Protein AF-F3FY00-F1 (afdb_monomer)

Foldseek 3Di:
DDDVVDDPVVVCCVPPVVPVPDDDDDPPDDPVVVLVVCCVVWVQDFPDDDPPDDTDGSD

pLDDT: mean 92.41, std 7.23, range [60.88, 98.19]

Structure (mmCIF, N/CA/C/O backbone):
data_AF-F3FY00-F1
#
_entry.id   AF-F3FY00-F1
#
loop_
_atom_si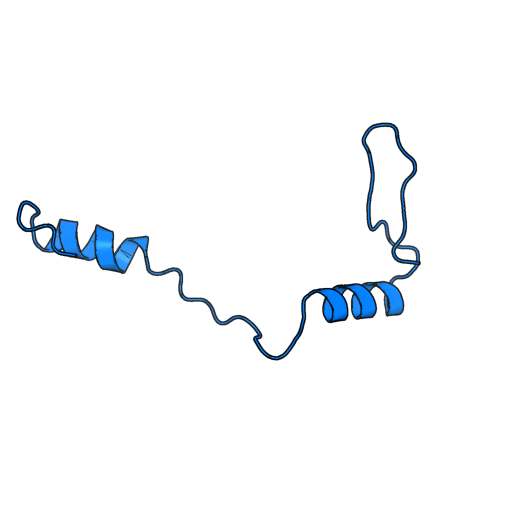te.group_PD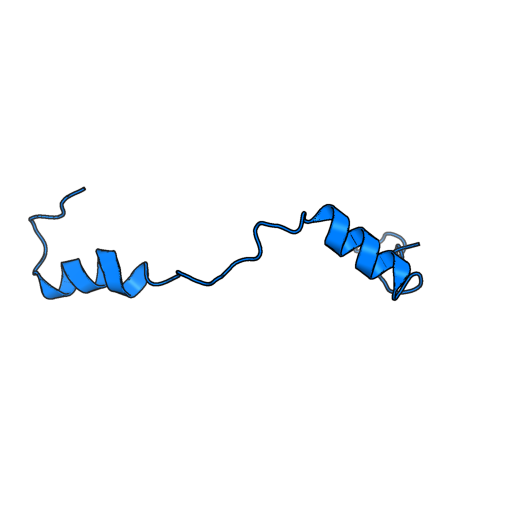B
_atom_site.id
_atom_site.type_symbol
_atom_site.label_atom_id
_atom_site.label_alt_id
_atom_site.label_comp_id
_atom_site.label_asym_id
_atom_site.label_entity_id
_atom_site.label_seq_id
_atom_site.pdbx_PDB_ins_code
_atom_site.Cartn_x
_atom_site.Cartn_y
_atom_site.Cartn_z
_atom_site.occupancy
_atom_site.B_iso_or_equiv
_atom_site.auth_seq_id
_atom_site.auth_comp_id
_atom_site.auth_asym_id
_atom_site.auth_atom_id
_atom_site.pdbx_PDB_model_num
ATOM 1 N N . ASN A 1 1 ? -9.726 -7.005 28.420 1.00 60.88 1 ASN A N 1
ATOM 2 C CA . ASN A 1 1 ? -9.434 -5.559 28.433 1.00 60.88 1 ASN A CA 1
ATOM 3 C C . ASN A 1 1 ? -10.691 -4.839 28.913 1.00 60.88 1 ASN A C 1
ATOM 5 O O . ASN A 1 1 ? -11.601 -4.686 28.112 1.00 60.88 1 ASN A O 1
ATOM 9 N N . SER A 1 2 ? -10.829 -4.528 30.209 1.00 63.03 2 SER A N 1
ATOM 10 C CA . SER A 1 2 ? -12.013 -3.812 30.726 1.00 63.03 2 SER A CA 1
ATOM 11 C C . SER A 1 2 ? -11.602 -2.510 31.402 1.00 63.03 2 SER A C 1
ATOM 13 O O . SER A 1 2 ? -10.655 -2.511 32.186 1.00 63.03 2 SER A O 1
ATOM 15 N N . LEU A 1 3 ? -12.350 -1.439 31.125 1.00 76.06 3 LEU A N 1
ATOM 16 C CA . LEU A 1 3 ? -12.208 -0.108 31.723 1.00 76.06 3 LEU A CA 1
ATOM 17 C C . LEU A 1 3 ? -13.405 0.156 32.658 1.00 76.06 3 LEU A C 1
ATOM 19 O O . LEU A 1 3 ? -14.322 0.876 32.280 1.00 76.06 3 LEU A O 1
ATOM 23 N N . PRO A 1 4 ? -13.447 -0.459 33.855 1.00 75.94 4 PRO A N 1
ATOM 24 C CA . PRO A 1 4 ? -14.626 -0.441 34.728 1.00 75.94 4 PRO A CA 1
ATOM 25 C C . PRO A 1 4 ? -14.898 0.918 35.393 1.00 75.94 4 PRO A C 1
ATOM 27 O O . PRO A 1 4 ? -15.907 1.064 36.068 1.00 75.94 4 PRO A O 1
ATOM 30 N N . ILE A 1 5 ? -13.993 1.890 35.241 1.00 91.00 5 ILE A N 1
ATOM 31 C CA . ILE A 1 5 ? -14.135 3.244 35.793 1.00 91.00 5 ILE A CA 1
ATOM 32 C C . ILE A 1 5 ? -14.950 4.177 34.887 1.00 91.00 5 ILE A C 1
ATOM 34 O O . ILE A 1 5 ? -15.355 5.247 35.329 1.00 91.00 5 ILE A O 1
ATOM 38 N N . LEU A 1 6 ? -15.166 3.794 33.627 1.00 89.75 6 LEU A N 1
ATOM 39 C CA . LEU A 1 6 ? -15.821 4.654 32.650 1.00 89.75 6 LEU A CA 1
ATOM 40 C C . LEU A 1 6 ? -17.335 4.424 32.610 1.00 89.75 6 LEU A C 1
ATOM 42 O O . LEU A 1 6 ? -17.768 3.271 32.710 1.00 89.75 6 LEU A O 1
ATOM 46 N N . PRO A 1 7 ? -18.121 5.494 32.395 1.00 91.81 7 PRO A N 1
ATOM 47 C CA . PRO A 1 7 ? -19.497 5.388 31.928 1.00 91.81 7 PRO A CA 1
ATOM 48 C C . PRO A 1 7 ? -19.610 4.501 30.677 1.00 91.81 7 PRO A C 1
ATOM 50 O O . PRO A 1 7 ? -18.670 4.388 29.884 1.00 91.81 7 PRO A O 1
ATOM 53 N N . ASP A 1 8 ? -20.755 3.842 30.505 1.00 88.88 8 ASP A N 1
ATOM 54 C CA . ASP A 1 8 ? -20.948 2.863 29.431 1.00 88.88 8 ASP A CA 1
ATOM 55 C C . ASP A 1 8 ? -20.856 3.473 28.026 1.00 88.88 8 ASP A C 1
ATOM 57 O O . ASP A 1 8 ? -20.299 2.842 27.128 1.00 88.88 8 ASP A O 1
ATOM 61 N N . ASP A 1 9 ? -21.335 4.702 27.852 1.00 89.94 9 ASP A N 1
ATOM 62 C CA . ASP A 1 9 ? -21.292 5.463 26.601 1.00 89.94 9 ASP A CA 1
ATOM 63 C C . ASP A 1 9 ? -19.864 5.887 26.230 1.00 89.94 9 ASP A C 1
ATOM 65 O O . ASP A 1 9 ? -19.422 5.680 25.096 1.00 89.94 9 ASP A O 1
ATOM 69 N N . GLU A 1 10 ? -19.096 6.401 27.193 1.00 91.75 10 GLU A N 1
ATOM 70 C CA . GLU A 1 10 ? -17.674 6.705 26.995 1.00 91.75 10 GLU A CA 1
ATOM 71 C C . GLU A 1 10 ? -16.881 5.437 26.658 1.00 91.75 10 GLU A C 1
ATOM 73 O O . GLU A 1 10 ? -16.028 5.429 25.765 1.00 91.75 10 GLU A O 1
ATOM 78 N N . ARG A 1 11 ? -17.188 4.328 27.336 1.00 92.00 11 ARG A N 1
ATOM 79 C CA . ARG A 1 11 ? -16.563 3.031 27.074 1.00 92.00 11 ARG A CA 1
ATOM 80 C C . ARG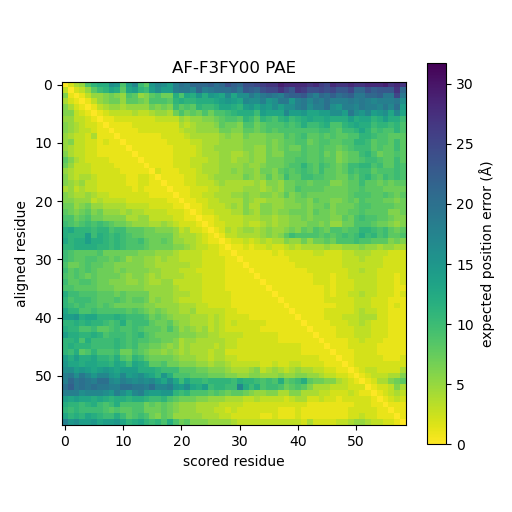 A 1 11 ? -16.879 2.517 25.669 1.00 92.00 11 ARG A C 1
ATOM 82 O O . ARG A 1 11 ? -15.971 2.015 25.003 1.00 92.00 11 ARG A O 1
ATOM 89 N N . GLU A 1 12 ? -18.127 2.621 25.221 1.00 92.56 12 GLU A N 1
ATOM 90 C CA . GLU A 1 12 ? -18.544 2.220 23.873 1.00 92.56 12 GLU A CA 1
ATOM 91 C C . GLU A 1 12 ? -17.840 3.056 22.800 1.00 92.56 12 GLU A C 1
ATOM 93 O O . GLU A 1 12 ? -17.273 2.498 21.855 1.00 92.56 12 GLU A O 1
ATOM 98 N N . LEU A 1 13 ? -17.778 4.376 22.981 1.00 92.94 13 LEU A N 1
ATOM 99 C CA . LEU A 1 13 ? -17.083 5.263 22.051 1.00 92.94 13 LEU A CA 1
ATOM 100 C C . LEU A 1 13 ? -15.593 4.911 21.930 1.00 92.94 13 LEU A C 1
ATOM 102 O O . LEU A 1 13 ? -15.072 4.827 20.820 1.00 92.94 13 LEU A O 1
ATOM 106 N N . LEU A 1 14 ? -14.904 4.669 23.047 1.00 92.81 14 LEU A N 1
ATOM 107 C CA . LEU A 1 14 ? -13.468 4.372 23.035 1.00 92.81 14 LEU A CA 1
ATOM 108 C C . LEU A 1 14 ? -13.138 2.983 22.481 1.00 92.81 14 LEU A C 1
ATOM 110 O O . LEU A 1 14 ? -12.108 2.808 21.827 1.00 92.81 14 LEU A O 1
ATOM 114 N N . LEU A 1 15 ? -13.964 1.980 22.783 1.00 92.62 15 LEU A N 1
ATOM 115 C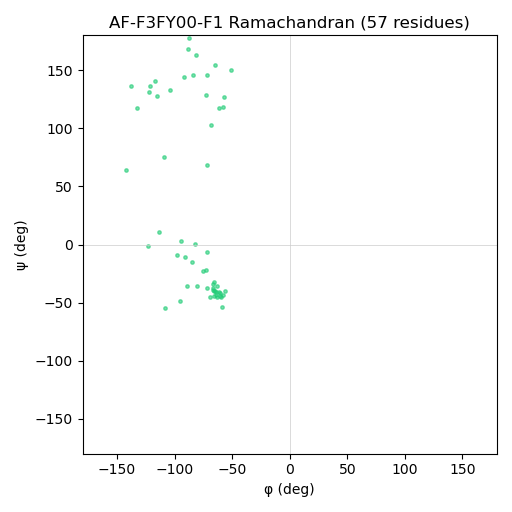 CA . LEU A 1 15 ? -13.677 0.595 22.408 1.00 92.62 15 LEU A CA 1
ATOM 116 C C . LEU A 1 15 ? -14.216 0.228 21.030 1.00 92.62 15 LEU A C 1
ATOM 118 O O . LEU A 1 15 ? -13.556 -0.543 20.335 1.00 92.62 15 LEU A O 1
ATOM 122 N N . ALA A 1 16 ? -15.372 0.761 20.643 1.00 92.44 16 ALA A N 1
ATOM 123 C CA . ALA A 1 16 ? -16.004 0.479 19.362 1.00 92.44 16 ALA A CA 1
ATOM 124 C C . ALA A 1 16 ? -15.920 1.685 18.422 1.00 92.44 16 ALA A C 1
ATOM 126 O O . ALA A 1 16 ? -15.364 1.549 17.340 1.00 92.44 16 ALA A O 1
ATOM 127 N N . GLY A 1 17 ? -16.384 2.865 18.845 1.00 95.38 17 GLY A N 1
ATOM 128 C CA . GLY A 1 17 ? -16.488 4.038 17.965 1.00 95.38 17 GLY A CA 1
ATOM 129 C C . GLY A 1 17 ? -15.154 4.479 17.351 1.00 95.38 17 GLY A C 1
ATOM 130 O O . GLY A 1 17 ? -15.026 4.563 16.135 1.00 95.38 17 GLY A O 1
ATOM 131 N N . PHE A 1 18 ? -14.126 4.706 18.169 1.00 95.31 18 PHE A N 1
ATOM 132 C CA . PHE A 1 18 ? -12.794 5.091 17.681 1.00 95.31 18 PHE A CA 1
ATOM 133 C C . PHE A 1 18 ? -12.029 3.952 17.001 1.00 95.31 18 PHE A C 1
ATOM 135 O O . PHE A 1 18 ? -11.122 4.218 16.215 1.00 95.31 18 PHE A O 1
ATOM 142 N N . ASN A 1 19 ? -12.382 2.696 17.283 1.00 95.00 19 ASN A N 1
ATOM 143 C CA . ASN A 1 19 ? -11.746 1.534 16.663 1.00 95.00 19 ASN A CA 1
ATOM 144 C C . ASN A 1 19 ? -12.501 1.023 15.430 1.00 95.00 19 ASN A C 1
ATOM 146 O O . ASN A 1 19 ? -12.056 0.037 14.836 1.00 95.00 19 ASN A O 1
ATOM 150 N N . ASP A 1 20 ? -13.587 1.685 15.015 1.00 95.12 20 ASP A N 1
ATOM 151 C CA . ASP A 1 20 ? -14.319 1.389 13.781 1.00 95.12 20 ASP A CA 1
ATOM 152 C C . ASP A 1 20 ? -13.515 1.833 12.549 1.00 95.12 20 ASP A C 1
ATOM 154 O O . ASP A 1 20 ? -13.801 2.803 11.855 1.00 95.12 20 ASP A O 1
ATOM 158 N N . THR A 1 21 ? -12.414 1.124 12.328 1.00 95.00 21 THR A N 1
ATOM 159 C CA . THR A 1 21 ? -11.441 1.339 11.249 1.00 95.00 21 THR A CA 1
ATOM 160 C C . THR A 1 21 ? -11.448 0.170 10.265 1.00 95.00 21 THR A C 1
ATOM 162 O O . THR A 1 21 ? -10.563 0.043 9.415 1.00 95.00 21 THR A O 1
ATOM 165 N N . ALA A 1 22 ? -12.444 -0.715 10.386 1.00 93.56 22 ALA A N 1
ATOM 166 C CA . ALA A 1 22 ? -12.568 -1.910 9.576 1.00 93.56 22 ALA A CA 1
ATOM 167 C C . ALA A 1 22 ? -12.895 -1.535 8.126 1.00 93.56 22 ALA A C 1
ATOM 169 O O . ALA A 1 22 ? -14.035 -1.250 7.771 1.00 93.56 22 ALA A O 1
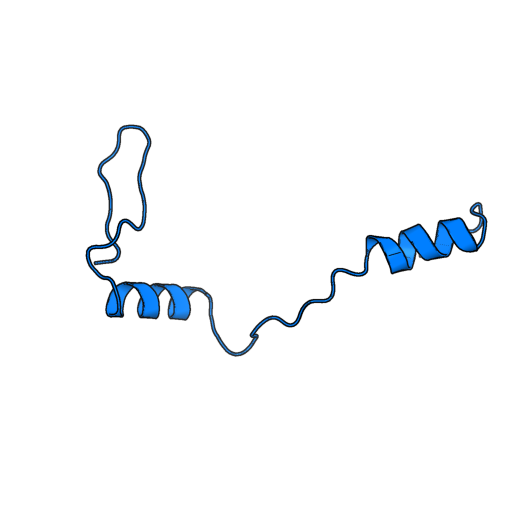ATOM 170 N N . HIS A 1 23 ? -11.883 -1.600 7.266 1.00 92.56 23 HIS A N 1
ATOM 171 C CA . HIS A 1 23 ? -12.042 -1.472 5.825 1.00 92.56 23 HIS A CA 1
ATOM 172 C C . HIS A 1 23 ? -11.625 -2.763 5.113 1.00 92.56 23 HIS A C 1
ATOM 174 O O . HIS A 1 23 ? -10.628 -3.384 5.497 1.00 92.56 23 HIS A O 1
ATOM 180 N N . PRO A 1 24 ? -12.352 -3.179 4.058 1.00 92.06 24 PRO A N 1
ATOM 181 C CA . PRO A 1 24 ? -11.912 -4.275 3.208 1.00 92.06 24 PRO A CA 1
ATOM 182 C C . PRO A 1 24 ? -10.534 -3.968 2.616 1.00 92.06 24 PRO A C 1
ATOM 184 O O . PRO A 1 24 ? -10.335 -2.924 1.998 1.00 92.06 24 PRO A O 1
ATOM 187 N N . TYR A 1 25 ? -9.596 -4.894 2.788 1.00 87.75 25 TYR A N 1
ATOM 188 C CA . TYR A 1 25 ? -8.266 -4.831 2.191 1.00 87.75 25 TYR A CA 1
ATOM 189 C C . TYR A 1 25 ? -8.043 -6.087 1.337 1.00 87.75 25 TYR A C 1
ATOM 191 O O . TYR A 1 25 ? -8.296 -7.187 1.844 1.00 87.75 25 TYR A O 1
ATOM 199 N N . PRO A 1 26 ? -7.583 -5.964 0.077 1.00 87.88 26 PRO A N 1
ATOM 200 C CA . PRO A 1 26 ? -7.261 -7.119 -0.759 1.00 87.88 26 PRO A CA 1
ATOM 201 C C . PRO A 1 26 ? -6.143 -7.944 -0.112 1.00 87.88 26 PRO A C 1
ATOM 203 O O . PRO A 1 26 ? -5.041 -7.447 0.099 1.00 87.88 26 PRO A O 1
ATOM 206 N N . ARG A 1 27 ? -6.426 -9.201 0.250 1.00 89.50 27 ARG A N 1
ATOM 207 C CA . ARG A 1 27 ? -5.444 -10.111 0.887 1.00 89.50 27 ARG A CA 1
ATOM 208 C C . ARG A 1 27 ? -4.789 -11.077 -0.095 1.00 89.50 27 ARG A C 1
ATOM 210 O O . ARG A 1 27 ? -3.874 -11.805 0.273 1.00 89.50 27 ARG A O 1
ATOM 217 N N . ASP A 1 28 ? -5.299 -11.103 -1.312 1.00 95.06 28 ASP A N 1
ATOM 218 C CA . ASP A 1 28 ? -4.897 -11.952 -2.424 1.00 95.06 28 ASP A CA 1
ATOM 219 C C . ASP A 1 28 ? -3.816 -11.313 -3.305 1.00 95.06 28 ASP A C 1
ATOM 221 O O . ASP A 1 28 ? -3.214 -12.006 -4.121 1.00 95.06 28 ASP A O 1
ATOM 225 N N . VAL A 1 29 ? -3.535 -10.021 -3.116 1.00 94.12 29 VAL A N 1
ATOM 226 C CA . VAL A 1 29 ? -2.516 -9.292 -3.873 1.00 94.12 29 VAL A CA 1
ATOM 227 C C . VAL A 1 29 ? -1.386 -8.848 -2.955 1.00 94.12 29 VAL A C 1
ATOM 229 O O . VAL A 1 29 ? -1.600 -8.208 -1.924 1.00 94.12 29 VAL A O 1
ATOM 232 N N . LEU A 1 30 ? -0.159 -9.177 -3.346 1.00 95.00 30 LEU A N 1
ATOM 233 C CA . LEU A 1 30 ? 1.047 -8.789 -2.627 1.00 95.00 30 LEU A CA 1
ATOM 234 C C . LEU A 1 30 ? 1.473 -7.377 -3.044 1.00 95.00 30 LEU A C 1
ATOM 236 O O . LEU A 1 30 ? 1.365 -6.993 -4.206 1.00 95.00 30 LEU A O 1
ATOM 240 N N . ILE A 1 31 ? 2.037 -6.609 -2.109 1.00 94.56 31 ILE A N 1
ATOM 241 C CA . ILE A 1 31 ? 2.469 -5.223 -2.369 1.00 94.56 31 ILE A CA 1
ATOM 242 C C . ILE A 1 31 ? 3.466 -5.144 -3.537 1.00 94.56 31 ILE A C 1
ATOM 244 O O . ILE A 1 31 ? 3.356 -4.250 -4.370 1.00 94.56 31 ILE A O 1
ATOM 248 N N . HIS A 1 32 ? 4.403 -6.093 -3.651 1.00 95.81 32 HIS A N 1
ATOM 249 C CA . HIS A 1 32 ? 5.357 -6.098 -4.767 1.00 95.81 32 HIS A CA 1
ATOM 250 C C . HIS A 1 32 ? 4.676 -6.332 -6.122 1.00 95.81 32 HIS A C 1
ATOM 252 O O . HIS A 1 32 ? 5.086 -5.729 -7.105 1.00 95.81 32 HIS A O 1
ATOM 258 N N . GLN A 1 33 ? 3.587 -7.107 -6.173 1.00 96.50 33 GLN A N 1
ATOM 259 C CA . GLN A 1 33 ? 2.828 -7.322 -7.409 1.00 96.50 33 GLN A CA 1
ATOM 260 C C . GLN A 1 33 ? 2.141 -6.033 -7.872 1.00 96.50 33 GLN A C 1
ATOM 262 O O . GLN A 1 33 ? 2.043 -5.783 -9.069 1.00 96.50 33 GLN A O 1
ATOM 267 N N . LEU A 1 34 ? 1.698 -5.180 -6.942 1.00 95.50 34 LEU A N 1
ATOM 268 C CA . LEU A 1 34 ? 1.159 -3.859 -7.284 1.00 95.50 34 LEU A CA 1
ATOM 269 C C . LEU A 1 34 ? 2.246 -2.939 -7.859 1.00 95.50 34 LEU A C 1
ATOM 271 O O . LEU A 1 34 ? 1.985 -2.199 -8.806 1.00 95.50 34 LEU A O 1
ATOM 275 N N . ILE A 1 35 ? 3.470 -3.015 -7.330 1.00 96.62 35 ILE A N 1
ATOM 276 C CA . ILE A 1 35 ? 4.624 -2.267 -7.853 1.00 96.62 35 ILE A CA 1
ATOM 277 C C . ILE A 1 35 ? 4.990 -2.758 -9.261 1.00 96.62 35 ILE A C 1
ATOM 279 O O . ILE A 1 35 ? 5.186 -1.941 -10.159 1.00 96.62 35 ILE A O 1
ATOM 283 N N . GLU A 1 36 ? 5.018 -4.072 -9.487 1.00 97.75 36 GLU A N 1
ATOM 284 C CA . GLU A 1 36 ? 5.262 -4.671 -10.807 1.00 97.75 36 GLU A CA 1
ATOM 285 C C . GLU A 1 36 ? 4.196 -4.257 -11.829 1.00 97.75 36 GLU A C 1
ATOM 287 O O . GLU A 1 36 ? 4.521 -3.872 -12.952 1.00 97.75 36 GLU A O 1
ATOM 292 N N . GLN A 1 37 ? 2.918 -4.271 -11.438 1.00 96.88 37 GLN A N 1
ATOM 293 C CA . GLN A 1 37 ? 1.821 -3.801 -12.289 1.00 96.88 37 GLN A CA 1
ATOM 294 C C . GLN A 1 37 ? 1.983 -2.323 -12.654 1.00 96.88 37 GLN A C 1
ATOM 296 O O . GLN A 1 37 ? 1.770 -1.945 -13.807 1.00 96.88 37 GLN A O 1
ATOM 301 N N . GLN A 1 38 ? 2.378 -1.490 -11.692 1.00 97.44 38 GLN A N 1
ATOM 302 C CA . GLN A 1 38 ? 2.637 -0.074 -11.917 1.00 97.44 38 GLN A CA 1
ATOM 303 C C . GLN A 1 38 ? 3.825 0.140 -12.869 1.00 97.44 38 GLN A C 1
ATOM 305 O O . GLN A 1 38 ? 3.734 0.987 -13.760 1.00 97.44 38 GLN A O 1
ATOM 310 N N . ALA A 1 39 ? 4.889 -0.658 -12.745 1.00 97.81 39 ALA A N 1
ATOM 311 C CA . ALA A 1 39 ? 6.032 -0.625 -13.655 1.00 97.81 39 ALA A CA 1
ATOM 312 C C . ALA A 1 39 ? 5.674 -1.065 -15.077 1.00 97.81 39 ALA A C 1
ATOM 314 O O . ALA A 1 39 ? 6.083 -0.419 -16.040 1.00 97.81 39 ALA A O 1
ATOM 315 N N . ALA A 1 40 ? 4.842 -2.098 -15.217 1.00 98.06 40 ALA A N 1
ATOM 316 C CA . ALA A 1 40 ? 4.358 -2.551 -16.518 1.00 98.06 40 ALA A CA 1
ATOM 317 C C . ALA A 1 40 ? 3.447 -1.514 -17.200 1.00 98.06 40 ALA A C 1
ATOM 319 O O . ALA A 1 40 ? 3.513 -1.332 -18.414 1.00 98.06 40 ALA A O 1
ATOM 320 N N . GLN A 1 41 ? 2.590 -0.828 -16.436 1.00 98.19 41 GLN A N 1
ATOM 321 C CA . GLN A 1 41 ? 1.641 0.148 -16.983 1.00 98.19 41 GLN A CA 1
ATOM 322 C C . GLN A 1 41 ? 2.275 1.513 -17.265 1.00 98.19 41 GLN A C 1
ATOM 324 O O . GLN A 1 41 ? 1.853 2.212 -18.189 1.00 98.19 41 GLN A O 1
ATOM 329 N N . ARG A 1 42 ? 3.224 1.945 -16.427 1.00 97.56 42 ARG A N 1
ATOM 330 C CA . ARG A 1 42 ? 3.785 3.305 -16.443 1.00 97.56 42 ARG A CA 1
ATOM 331 C C . ARG A 1 42 ? 5.291 3.282 -16.142 1.00 97.56 42 ARG A C 1
ATOM 333 O O . ARG A 1 42 ? 5.706 3.859 -15.134 1.00 97.56 42 ARG A O 1
ATOM 340 N N . PRO A 1 43 ? 6.104 2.663 -17.014 1.00 97.56 43 PRO A N 1
ATOM 341 C CA . PRO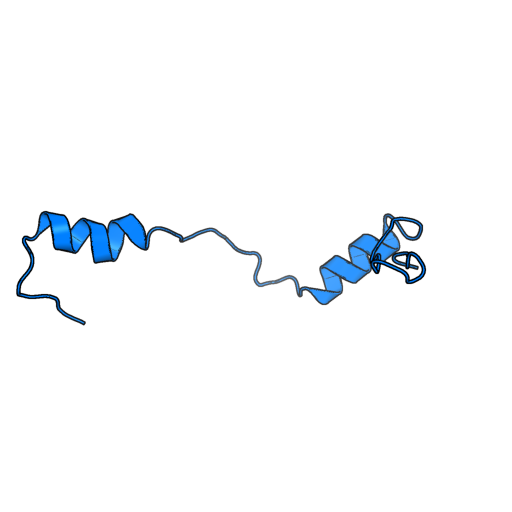 A 1 43 ? 7.536 2.469 -16.778 1.00 97.56 43 PRO A CA 1
ATOM 342 C C . PRO A 1 43 ? 8.278 3.789 -16.544 1.00 97.56 43 PRO A C 1
ATOM 344 O O . PRO A 1 43 ? 9.038 3.907 -15.590 1.00 97.56 43 PRO A O 1
ATOM 347 N N . ASP A 1 44 ? 7.975 4.816 -17.341 1.00 97.75 44 ASP A N 1
ATOM 348 C CA . ASP A 1 44 ? 8.669 6.111 -17.293 1.00 97.75 44 ASP A CA 1
ATOM 349 C C . ASP A 1 44 ? 8.146 7.055 -16.193 1.00 97.75 44 ASP A C 1
ATOM 351 O O . ASP A 1 44 ? 8.600 8.194 -16.064 1.00 97.75 44 ASP A O 1
ATOM 355 N N . ALA A 1 45 ? 7.150 6.633 -15.404 1.00 97.62 45 ALA A N 1
ATOM 356 C CA . ALA A 1 45 ? 6.642 7.454 -14.310 1.00 97.62 45 ALA A CA 1
ATOM 357 C C . ALA A 1 45 ? 7.655 7.517 -13.159 1.00 97.62 45 ALA A C 1
ATOM 359 O O . ALA A 1 45 ? 8.321 6.534 -12.851 1.00 97.62 45 ALA A O 1
ATOM 360 N N . CYS A 1 46 ? 7.723 8.663 -12.477 1.00 96.75 46 CY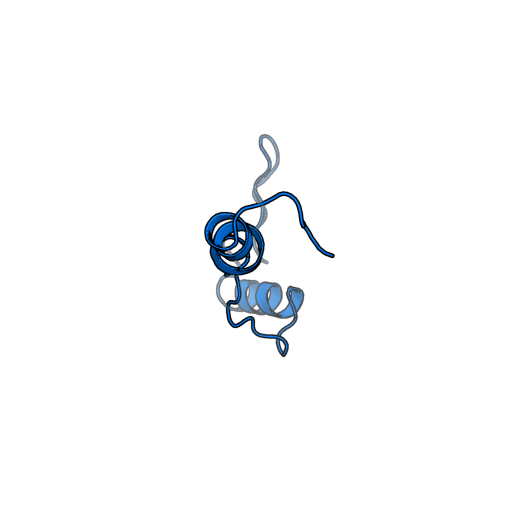S A N 1
ATOM 361 C CA . CYS A 1 46 ? 8.520 8.826 -11.261 1.00 96.75 46 CYS A CA 1
ATOM 362 C C . CYS A 1 46 ? 8.088 7.813 -10.189 1.00 96.75 46 CYS A C 1
ATOM 364 O O . CYS A 1 46 ? 6.948 7.867 -9.723 1.00 96.75 46 CYS A O 1
ATOM 366 N N . ALA A 1 47 ? 9.003 6.939 -9.774 1.00 96.75 47 ALA A N 1
ATOM 367 C CA . ALA A 1 47 ? 8.819 6.009 -8.665 1.00 96.75 47 ALA A CA 1
ATOM 368 C C . ALA A 1 47 ? 9.385 6.586 -7.364 1.00 96.75 47 ALA A C 1
ATOM 370 O O . ALA A 1 47 ? 8.704 6.611 -6.341 1.00 96.75 47 ALA A O 1
ATOM 371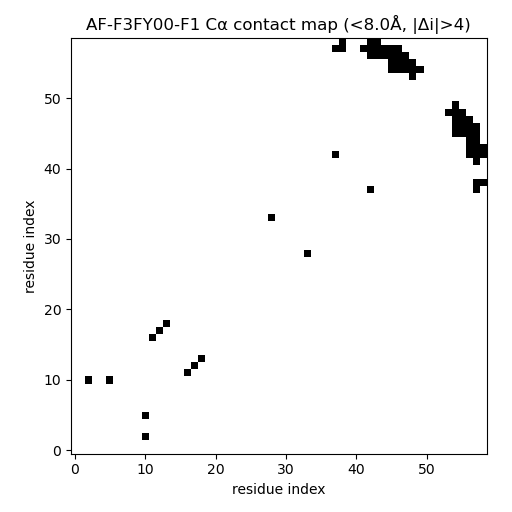 N N . VAL A 1 48 ? 10.617 7.101 -7.411 1.00 96.88 48 VAL A N 1
ATOM 372 C CA . VAL A 1 48 ? 11.320 7.635 -6.238 1.00 96.88 48 VAL A CA 1
ATOM 373 C C . VAL A 1 48 ? 12.032 8.928 -6.611 1.00 96.88 48 VAL A C 1
ATOM 375 O O . VAL A 1 48 ? 12.687 9.015 -7.646 1.00 96.88 48 VAL A O 1
ATOM 378 N N . ARG A 1 49 ? 11.941 9.940 -5.748 1.00 96.56 49 ARG A N 1
ATOM 379 C CA . ARG A 1 49 ? 12.690 11.190 -5.886 1.00 96.56 49 ARG A CA 1
ATOM 380 C C . ARG A 1 49 ? 13.331 11.535 -4.551 1.00 96.56 49 ARG A C 1
ATOM 382 O O . ARG A 1 49 ? 12.625 11.740 -3.571 1.00 96.56 49 ARG A O 1
ATOM 389 N N . GLY A 1 50 ? 14.659 11.576 -4.528 1.00 94.62 50 GLY A N 1
ATOM 390 C CA . GLY A 1 50 ? 15.405 12.116 -3.394 1.00 94.62 50 GLY A CA 1
ATOM 391 C C . GLY A 1 50 ? 15.484 13.642 -3.449 1.00 94.62 50 GLY A C 1
ATOM 392 O O . GLY A 1 50 ? 15.287 14.238 -4.508 1.00 94.62 50 GLY A O 1
ATOM 393 N N . ASP A 1 51 ? 15.825 14.270 -2.324 1.00 92.50 51 ASP A N 1
ATOM 394 C CA . ASP A 1 51 ? 15.904 15.735 -2.210 1.00 92.50 51 ASP A CA 1
ATOM 395 C C . ASP A 1 51 ? 16.989 16.349 -3.110 1.00 92.50 51 ASP A C 1
ATOM 397 O O . ASP A 1 51 ? 16.774 17.374 -3.755 1.00 92.50 51 ASP A O 1
ATOM 401 N N . SER A 1 52 ? 18.153 15.701 -3.180 1.00 90.62 52 SER A N 1
ATOM 402 C CA . SER A 1 52 ? 19.293 16.087 -4.027 1.00 90.62 52 SER A CA 1
ATOM 403 C C . SER A 1 52 ? 19.734 14.980 -4.990 1.00 90.62 52 SER A C 1
ATOM 405 O O . SER A 1 52 ? 20.672 15.163 -5.765 1.00 90.62 52 SER A O 1
ATOM 407 N N . GLY A 1 53 ? 19.071 13.823 -4.931 1.00 85.19 53 GLY A N 1
ATOM 408 C CA . GLY A 1 53 ? 19.359 12.660 -5.763 1.00 85.19 53 GLY A CA 1
ATOM 409 C C . GLY A 1 53 ? 18.603 12.674 -7.095 1.00 85.19 53 GLY A C 1
ATOM 410 O O . GLY A 1 53 ? 17.679 13.471 -7.285 1.00 85.19 53 GLY A O 1
ATOM 411 N N . PRO A 1 54 ? 18.970 11.779 -8.026 1.00 89.44 54 PRO A N 1
ATOM 412 C CA . PRO A 1 54 ? 18.250 11.642 -9.282 1.00 89.44 54 PRO A CA 1
ATOM 413 C C . PRO A 1 54 ? 16.814 11.150 -9.048 1.00 89.44 54 PRO A C 1
ATOM 415 O O .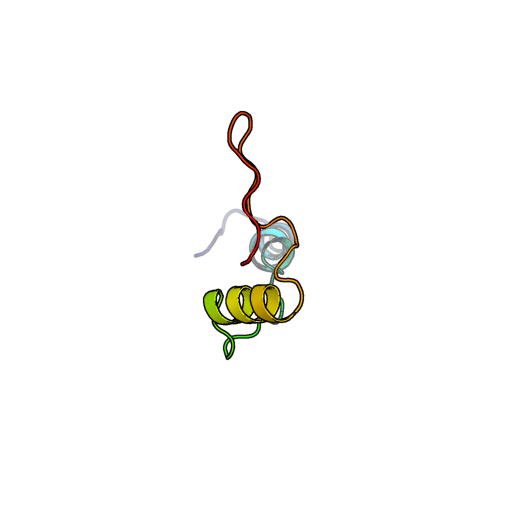 PRO A 1 54 ? 16.512 10.477 -8.060 1.00 89.44 54 PRO A O 1
ATOM 418 N N . LEU A 1 55 ? 15.930 11.478 -9.990 1.00 94.94 55 LEU A N 1
ATOM 419 C CA . LEU A 1 55 ? 14.617 10.852 -10.098 1.00 94.94 55 LEU A CA 1
ATOM 420 C C . LEU A 1 55 ? 14.799 9.429 -10.634 1.00 94.94 55 LEU A C 1
ATOM 422 O O . LEU A 1 55 ? 15.453 9.241 -11.658 1.00 94.94 55 LEU A O 1
ATOM 426 N N . LEU A 1 56 ? 14.210 8.453 -9.951 1.00 97.00 56 LEU A N 1
ATOM 427 C CA . LEU A 1 56 ? 14.133 7.065 -10.392 1.00 97.00 56 LEU A CA 1
ATOM 428 C C . LEU A 1 56 ? 12.726 6.790 -10.910 1.00 97.00 56 LEU A C 1
ATOM 430 O O . LEU A 1 56 ? 11.736 7.162 -10.270 1.00 97.00 56 LEU A O 1
ATOM 434 N N . THR A 1 57 ? 12.645 6.165 -12.076 1.00 97.69 57 THR A N 1
ATOM 435 C CA . THR A 1 57 ? 11.391 5.721 -12.685 1.00 97.69 57 THR A CA 1
ATOM 436 C C . THR A 1 57 ? 11.016 4.319 -12.210 1.00 97.69 57 THR A C 1
ATOM 438 O O . THR A 1 57 ? 11.739 3.723 -11.414 1.00 97.69 57 THR A O 1
ATOM 441 N N . TYR A 1 58 ? 9.865 3.803 -12.640 1.00 96.81 58 TYR A N 1
ATOM 442 C CA . TYR A 1 58 ? 9.486 2.419 -12.346 1.00 96.81 58 TYR A CA 1
ATOM 443 C C . TYR A 1 58 ? 10.241 1.386 -13.200 1.00 96.81 58 TYR A C 1
ATOM 445 O O . TYR A 1 58 ? 10.308 0.224 -12.799 1.00 96.81 58 TYR A O 1
ATOM 453 N N . ALA A 1 59 ? 10.761 1.796 -14.361 1.00 92.88 59 ALA A N 1
ATOM 454 C CA . ALA A 1 59 ? 11.687 1.017 -15.184 1.00 92.88 59 ALA A CA 1
ATOM 455 C C . ALA A 1 59 ? 13.107 0.973 -14.606 1.00 92.88 59 ALA A C 1
ATOM 457 O O . ALA A 1 59 ? 13.524 1.997 -14.011 1.00 92.88 59 ALA A O 1
#

Secondary structure (DSSP, 8-state):
---TTS-HHHHHIIIIITT-------SSS-HHHHHHHHHHH-TTSEEEE-SSSPEEE--

Radius of gyration: 21.69 Å; Cα contacts (8 Å, |Δi|>4): 34; chains: 1; bounding box: 41×28×53 Å

Mean predicted aligned error: 6.28 Å

Sequence (59 aa):
NSLPILPDDERELLLAGFNDTAHPYPRDVLIHQLIEQQAAQRPDACAVRGDSGPLLTYA

Organism: NCBI:txid629262

Solvent-accessible surface area (backbone atoms only — not comparable to full-atom values): 3858 Å² total; per-residue (Å²): 142,84,71,87,88,52,57,71,67,63,45,44,39,64,68,46,60,75,57,72,70,88,66,96,69,80,83,89,62,54,73,67,56,54,52,51,53,45,25,75,77,40,29,85,41,82,66,46,72,50,97,88,52,72,76,36,41,49,98

Nearest PDB structures (foldseek):
  6p4u-assembly1_A  TM=7.338E-01  e=4.228E-03  Eleftheria terrae
  6oyf-assembly1_A  TM=7.309E-01  e=6.064E-03  Eleftheria terrae
  6p1j-assembly2_B  TM=7.190E-01  e=8.696E-03  Eleftheria terrae